Protein AF-A0A1A6GU20-F1 (afdb_monomer)

Structure (mmCIF, N/CA/C/O backbone):
data_AF-A0A1A6GU20-F1
#
_entry.id   AF-A0A1A6GU20-F1
#
loop_
_atom_site.group_PDB
_atom_site.id
_atom_site.type_symbol
_atom_site.label_atom_id
_atom_site.label_alt_id
_atom_site.label_comp_id
_atom_site.label_asym_id
_atom_site.label_entity_id
_atom_site.label_seq_id
_atom_site.pdbx_PDB_ins_code
_atom_site.Cartn_x
_atom_site.Cartn_y
_atom_site.Cartn_z
_atom_site.occupancy
_atom_site.B_iso_or_equiv
_atom_site.auth_seq_id
_atom_site.auth_comp_id
_atom_site.auth_asym_id
_atom_site.auth_atom_id
_atom_site.pdbx_PDB_model_num
ATOM 1 N N . VAL A 1 1 ? -25.089 -8.506 -8.630 1.00 31.50 1 VAL A N 1
ATOM 2 C CA . VAL A 1 1 ? -24.292 -7.914 -7.530 1.00 31.50 1 VAL A CA 1
ATOM 3 C C . VAL A 1 1 ? -22.903 -8.528 -7.601 1.00 31.50 1 VAL A C 1
ATOM 5 O O . VAL A 1 1 ? -22.839 -9.755 -7.545 1.00 31.50 1 VAL A O 1
ATOM 8 N N . PRO A 1 2 ? -21.824 -7.766 -7.847 1.00 28.31 2 PRO A N 1
ATOM 9 C CA . PRO A 1 2 ? -20.487 -8.345 -7.900 1.00 28.31 2 PRO A CA 1
ATOM 10 C C . PRO A 1 2 ? -20.086 -8.748 -6.480 1.00 28.31 2 PRO A C 1
ATOM 12 O O . PRO A 1 2 ? -20.128 -7.928 -5.569 1.00 28.31 2 PRO A O 1
ATOM 15 N N . LYS A 1 3 ? -19.787 -10.036 -6.291 1.00 28.34 3 LYS A N 1
ATOM 16 C CA . LYS A 1 3 ? -19.388 -10.600 -5.001 1.00 28.34 3 LYS A CA 1
ATOM 17 C C . LYS A 1 3 ? -17.933 -10.237 -4.714 1.00 28.34 3 LYS A C 1
ATOM 19 O O . LYS A 1 3 ? -17.046 -10.553 -5.506 1.00 28.34 3 LYS A O 1
ATOM 24 N N . GLU A 1 4 ? -17.731 -9.565 -3.592 1.00 33.09 4 GLU A N 1
ATOM 25 C CA . GLU A 1 4 ? -16.438 -9.173 -3.043 1.00 33.09 4 GLU A CA 1
ATOM 26 C C . GLU A 1 4 ? -15.640 -10.429 -2.662 1.00 33.09 4 GLU A C 1
ATOM 28 O O . GLU A 1 4 ? -16.154 -11.298 -1.959 1.00 33.09 4 GLU A O 1
ATOM 33 N N . LYS A 1 5 ? -14.420 -10.572 -3.194 1.00 37.09 5 LYS A N 1
ATOM 34 C CA . LYS A 1 5 ? -13.549 -11.725 -2.938 1.00 37.09 5 LYS A CA 1
ATOM 35 C C . LYS A 1 5 ? -12.452 -11.301 -1.976 1.00 37.09 5 LYS A C 1
ATOM 37 O O . LYS A 1 5 ? -11.520 -10.596 -2.357 1.00 37.09 5 LYS A O 1
ATOM 42 N N . GLN A 1 6 ? -12.573 -11.739 -0.735 1.00 38.88 6 GLN A N 1
ATOM 43 C CA . GLN A 1 6 ? -11.495 -11.653 0.233 1.00 38.88 6 GLN A CA 1
ATOM 44 C C . GLN A 1 6 ? -10.507 -12.793 -0.062 1.00 38.88 6 GLN A C 1
ATOM 46 O O . GLN A 1 6 ? -10.916 -13.914 -0.359 1.00 38.88 6 GLN A O 1
ATOM 51 N N . SER A 1 7 ? -9.206 -12.509 -0.072 1.00 41.56 7 SER A N 1
ATOM 52 C CA . SER A 1 7 ? -8.181 -13.555 -0.134 1.00 41.56 7 SER A CA 1
ATOM 53 C C . SER A 1 7 ? -7.446 -13.582 1.193 1.00 41.56 7 SER A C 1
ATOM 55 O O . SER A 1 7 ? -6.605 -12.718 1.456 1.00 41.56 7 SER A O 1
ATOM 57 N N . ASP A 1 8 ? -7.779 -14.563 2.025 1.00 40.31 8 ASP A N 1
ATOM 58 C CA . ASP A 1 8 ? -7.112 -14.772 3.301 1.00 40.31 8 ASP A CA 1
ATOM 59 C C . ASP A 1 8 ? -5.826 -15.570 3.087 1.00 40.31 8 ASP A C 1
ATOM 61 O O . ASP A 1 8 ? -5.786 -16.606 2.414 1.00 40.31 8 ASP A O 1
ATOM 65 N N . CYS A 1 9 ? -4.736 -15.019 3.619 1.00 35.31 9 CYS A N 1
ATOM 66 C CA . CYS A 1 9 ? -3.406 -15.601 3.549 1.00 35.31 9 CYS A CA 1
ATOM 67 C C . CYS A 1 9 ? -3.198 -16.446 4.811 1.00 35.31 9 CYS A C 1
ATOM 69 O O . CYS A 1 9 ? -2.829 -15.898 5.848 1.00 35.31 9 CYS A O 1
ATOM 71 N N . ASN A 1 10 ? -3.417 -17.759 4.737 1.00 39.44 10 ASN A N 1
ATOM 72 C CA . ASN A 1 10 ? -3.016 -18.657 5.821 1.00 39.44 10 ASN A CA 1
ATOM 73 C C . ASN A 1 10 ? -1.512 -18.927 5.720 1.00 39.44 10 ASN A C 1
ATOM 75 O O . ASN A 1 10 ? -1.017 -19.370 4.682 1.00 39.44 10 ASN A O 1
ATOM 79 N N . ILE A 1 11 ? -0.784 -18.617 6.794 1.00 37.66 11 ILE A N 1
ATOM 80 C CA . ILE A 1 11 ? 0.638 -18.930 6.938 1.00 37.66 11 ILE A CA 1
ATOM 81 C C . ILE A 1 11 ? 0.723 -20.233 7.732 1.00 37.66 11 ILE A C 1
ATOM 83 O O . ILE A 1 11 ? 0.701 -20.217 8.960 1.00 37.66 11 ILE A O 1
ATOM 87 N N . ASP A 1 12 ? 0.822 -21.357 7.028 1.00 36.78 12 ASP A N 1
ATOM 88 C CA . ASP A 1 12 ? 1.141 -22.643 7.644 1.00 36.78 12 ASP A CA 1
ATOM 89 C C . ASP A 1 12 ? 2.662 -22.831 7.656 1.00 36.78 12 ASP A C 1
ATOM 91 O O . ASP A 1 12 ? 3.310 -22.916 6.610 1.00 36.78 12 ASP A O 1
ATOM 95 N N . GLN A 1 13 ? 3.255 -22.891 8.849 1.00 34.25 13 GLN A N 1
ATOM 96 C CA . GLN A 1 13 ? 4.679 -23.173 9.011 1.00 34.25 13 GLN A CA 1
ATOM 97 C C . GLN A 1 13 ? 4.891 -24.681 9.192 1.00 34.25 13 GLN A C 1
ATOM 99 O O . GLN A 1 13 ? 4.750 -25.218 10.289 1.00 34.25 13 GLN A O 1
ATOM 104 N N . LYS A 1 14 ? 5.267 -25.367 8.110 1.00 38.50 14 LYS A N 1
ATOM 105 C CA . LYS A 1 14 ? 5.839 -26.720 8.152 1.00 38.50 14 LYS A CA 1
ATOM 106 C C . LYS A 1 14 ? 7.124 -26.742 7.326 1.00 38.50 14 LYS A C 1
ATOM 108 O O . LYS A 1 14 ? 7.097 -26.400 6.153 1.00 38.50 14 LYS A O 1
ATOM 113 N N . ASP A 1 15 ? 8.229 -27.096 7.982 1.00 40.72 15 ASP A N 1
ATOM 114 C CA . ASP A 1 15 ? 9.548 -27.412 7.415 1.00 40.72 15 ASP A CA 1
ATOM 115 C C . ASP A 1 15 ? 10.052 -26.501 6.282 1.00 40.72 15 ASP A C 1
ATOM 117 O O . ASP A 1 15 ? 9.851 -26.787 5.110 1.00 40.72 15 ASP A O 1
ATOM 121 N N . SER A 1 16 ? 10.773 -25.425 6.640 1.00 42.78 16 SER A N 1
ATOM 122 C CA . SER A 1 16 ? 11.648 -24.590 5.781 1.00 42.78 16 SER A CA 1
ATOM 123 C C . SER A 1 16 ? 11.082 -24.034 4.457 1.00 42.78 16 SER A C 1
ATOM 125 O O . SER A 1 16 ? 11.784 -23.299 3.758 1.00 42.78 16 SER A O 1
ATOM 127 N N . HIS A 1 17 ? 9.828 -24.316 4.119 1.00 35.75 17 HIS A N 1
ATOM 128 C CA . HIS A 1 17 ? 9.152 -23.884 2.909 1.00 35.75 17 HIS A CA 1
ATOM 129 C C . HIS A 1 17 ? 7.914 -23.093 3.322 1.00 35.75 17 HIS A C 1
ATOM 131 O O . HIS A 1 17 ? 6.972 -23.626 3.900 1.00 35.75 17 HIS A O 1
ATOM 137 N N . MET A 1 18 ? 7.918 -21.789 3.039 1.00 37.31 18 MET A N 1
ATOM 138 C CA . MET A 1 18 ? 6.708 -20.982 3.159 1.00 37.31 18 MET A CA 1
ATOM 139 C C . MET A 1 18 ? 5.771 -21.379 2.015 1.00 37.31 18 MET A C 1
ATOM 141 O O . MET A 1 18 ? 6.007 -21.017 0.862 1.00 37.31 18 MET A O 1
ATOM 145 N N . VAL A 1 19 ? 4.727 -22.147 2.327 1.00 34.44 19 VAL A N 1
ATOM 146 C CA . VAL A 1 19 ? 3.675 -22.497 1.369 1.00 34.44 19 VAL A CA 1
ATOM 147 C C . VAL A 1 19 ? 2.603 -21.418 1.441 1.00 34.44 19 VAL A C 1
ATOM 149 O O . VAL A 1 19 ? 1.848 -21.335 2.405 1.00 34.44 19 VAL A O 1
ATOM 152 N N . ILE A 1 20 ? 2.559 -20.555 0.426 1.00 47.94 20 ILE A N 1
ATOM 153 C CA . ILE A 1 20 ? 1.508 -19.544 0.301 1.00 47.94 20 ILE A CA 1
ATOM 154 C C . ILE A 1 20 ? 0.314 -20.210 -0.381 1.00 47.94 20 ILE A C 1
ATOM 156 O O . ILE A 1 20 ? 0.342 -20.454 -1.588 1.00 47.94 20 ILE A O 1
ATOM 160 N N . THR A 1 21 ? -0.726 -20.506 0.393 1.00 42.84 21 THR A N 1
ATOM 161 C CA . THR A 1 21 ? -1.963 -21.098 -0.127 1.00 42.84 21 THR A CA 1
ATOM 162 C C . THR A 1 21 ? -3.004 -20.002 -0.319 1.00 42.84 21 THR A C 1
ATOM 164 O O . THR A 1 21 ? -3.370 -19.310 0.628 1.00 42.84 21 THR A O 1
ATOM 167 N N . PHE A 1 22 ? -3.485 -19.832 -1.550 1.00 52.16 22 PHE A N 1
ATOM 168 C CA . PHE A 1 22 ? -4.541 -18.872 -1.862 1.00 52.16 22 PHE A CA 1
ATOM 169 C C . PHE A 1 22 ? -5.896 -19.544 -1.695 1.00 52.16 22 PHE A C 1
ATOM 171 O O . PHE A 1 22 ? -6.281 -20.394 -2.498 1.00 52.16 22 PHE A O 1
ATOM 178 N N . SER A 1 23 ? -6.617 -19.165 -0.647 1.00 50.62 23 SER A N 1
ATOM 179 C CA . SER A 1 23 ? -7.997 -19.591 -0.466 1.00 50.62 23 SER A CA 1
ATOM 180 C C . SER A 1 23 ? -8.932 -18.538 -1.059 1.00 50.62 23 SER A C 1
ATOM 182 O O . SER A 1 23 ? -8.775 -17.338 -0.840 1.00 50.62 23 SER A O 1
ATOM 184 N N . LYS A 1 24 ? -9.876 -18.988 -1.888 1.00 47.12 24 LYS A N 1
ATOM 185 C CA . LYS A 1 24 ? -10.970 -18.158 -2.388 1.00 47.12 24 LYS A CA 1
ATOM 186 C C . LYS A 1 24 ? -12.113 -18.315 -1.391 1.00 47.12 24 LYS A C 1
ATOM 188 O O . LYS A 1 24 ? -12.798 -19.334 -1.439 1.00 47.12 24 LYS A O 1
ATOM 193 N N . THR A 1 25 ? -12.308 -17.357 -0.491 1.00 51.03 25 THR A N 1
ATOM 194 C CA . THR A 1 25 ? -13.481 -17.369 0.385 1.00 51.03 25 THR A CA 1
ATOM 195 C C . THR A 1 25 ? -14.691 -16.855 -0.397 1.00 51.03 25 THR A C 1
ATOM 197 O O . THR A 1 25 ? -14.706 -15.751 -0.943 1.00 51.03 25 THR A O 1
ATOM 200 N N . GLU A 1 26 ? -15.705 -17.711 -0.532 1.00 43.69 26 GLU A N 1
ATOM 201 C CA . GLU A 1 26 ? -17.057 -17.287 -0.886 1.00 43.69 26 GLU A CA 1
ATOM 202 C C . GLU A 1 26 ? -17.710 -16.878 0.430 1.00 43.69 26 GLU A C 1
ATOM 204 O O . GLU A 1 26 ? -17.746 -17.672 1.365 1.00 43.69 26 GLU A O 1
ATOM 209 N N . SER A 1 27 ? -18.119 -15.615 0.552 1.00 47.88 27 SER A N 1
ATOM 210 C CA . SER A 1 27 ? -18.658 -15.088 1.802 1.00 47.88 27 SER A CA 1
ATOM 211 C C . SER A 1 27 ? -19.973 -15.779 2.169 1.00 47.88 27 SER A C 1
ATOM 213 O O . SER A 1 27 ? -21.051 -15.405 1.709 1.00 47.88 27 SER A O 1
ATOM 215 N N . GLU A 1 28 ? -19.880 -16.778 3.036 1.00 41.06 28 GLU A N 1
ATOM 216 C CA . GLU A 1 28 ? -20.908 -17.045 4.028 1.00 41.06 28 GLU A CA 1
ATOM 217 C C . GLU A 1 28 ? -20.453 -16.373 5.317 1.00 41.06 28 GLU A C 1
ATOM 219 O O . GLU A 1 28 ? -19.287 -16.446 5.700 1.00 41.06 28 GLU A O 1
ATOM 224 N N . GLN A 1 29 ? -21.374 -15.645 5.936 1.00 46.88 29 GLN A N 1
ATOM 225 C CA . GLN A 1 29 ? -21.215 -14.949 7.203 1.00 46.88 29 GLN A CA 1
ATOM 226 C C . GLN A 1 29 ? -21.013 -15.988 8.320 1.00 46.88 29 GLN A C 1
ATOM 228 O O . GLN A 1 29 ? -21.923 -16.293 9.080 1.00 46.88 29 GLN A O 1
ATOM 233 N N . GLY A 1 30 ? -19.837 -16.604 8.351 1.00 38.66 30 GLY A N 1
ATOM 234 C CA . GLY A 1 30 ? -19.386 -17.536 9.366 1.00 38.66 30 GLY A CA 1
ATOM 235 C C . GLY A 1 30 ? -18.204 -16.901 10.066 1.00 38.66 30 GLY A C 1
ATOM 236 O O . GLY A 1 30 ? -17.233 -16.536 9.414 1.00 38.66 30 GLY A O 1
ATOM 237 N N . GLU A 1 31 ? -18.340 -16.722 11.374 1.00 41.97 31 GLU A N 1
ATOM 238 C CA . GLU A 1 31 ? -17.323 -16.202 12.281 1.00 41.97 31 GLU A CA 1
ATOM 239 C C . GLU A 1 31 ? -15.930 -16.709 11.885 1.00 41.97 31 GLU A C 1
ATOM 241 O O . GLU A 1 31 ? -15.679 -17.919 11.894 1.00 41.97 31 GLU A O 1
ATOM 246 N N . ASP A 1 32 ? -15.047 -15.775 11.519 1.00 44.44 32 ASP A N 1
ATOM 247 C CA . ASP A 1 32 ? -13.630 -16.035 11.293 1.00 44.44 32 ASP A CA 1
ATOM 248 C C . ASP A 1 32 ? -13.110 -16.775 12.526 1.00 44.44 32 ASP A C 1
ATOM 250 O O . ASP A 1 32 ? -12.960 -16.199 13.608 1.00 44.44 32 ASP A O 1
ATOM 254 N N . LYS A 1 33 ? -12.867 -18.084 12.395 1.00 45.25 33 LYS A N 1
ATOM 255 C CA . LYS A 1 33 ? -12.188 -18.856 13.434 1.00 45.25 33 LYS A CA 1
ATOM 256 C C . LYS A 1 33 ? -10.737 -18.411 13.428 1.00 45.25 33 LYS A C 1
ATOM 258 O O . LYS A 1 33 ? -9.882 -19.013 12.786 1.00 45.25 33 LYS A O 1
ATOM 263 N N . GLN A 1 34 ? -10.506 -17.321 14.145 1.00 45.28 34 GLN A N 1
ATOM 264 C CA . GLN A 1 34 ? -9.222 -16.728 14.449 1.00 45.28 34 GLN A CA 1
ATOM 265 C C . GLN A 1 34 ? -8.356 -17.766 15.167 1.00 45.28 34 GLN A C 1
ATOM 267 O O . GLN A 1 34 ? -8.349 -17.867 16.392 1.00 45.28 34 GLN A O 1
ATOM 272 N N . VAL A 1 35 ? -7.609 -18.557 14.402 1.00 41.53 35 VAL A N 1
ATOM 273 C CA . VAL A 1 35 ? -6.501 -19.347 14.937 1.00 41.53 35 VAL A CA 1
ATOM 274 C C . VAL A 1 35 ? -5.248 -18.493 14.804 1.00 41.53 35 VAL A C 1
ATOM 276 O O . VAL A 1 35 ? -4.438 -18.667 13.902 1.00 41.53 35 VAL A O 1
ATOM 279 N N . PHE A 1 36 ? -5.102 -17.536 15.718 1.00 44.31 36 PHE A N 1
ATOM 280 C CA . PHE A 1 36 ? -3.794 -16.995 16.061 1.00 44.31 36 PHE A CA 1
ATOM 281 C C . PHE A 1 36 ? -3.570 -17.290 17.537 1.00 44.31 36 PHE A C 1
ATOM 283 O O . PHE A 1 36 ? -4.295 -16.801 18.403 1.00 44.31 36 PHE A O 1
ATOM 290 N N . GLY A 1 37 ? -2.605 -18.166 17.812 1.00 39.16 37 GLY A N 1
ATOM 291 C CA . GLY A 1 37 ? -2.190 -18.481 19.167 1.00 39.16 37 GLY A CA 1
ATOM 292 C C . GLY A 1 37 ? -1.833 -17.202 19.923 1.00 39.16 37 GLY A C 1
ATOM 293 O O . GLY A 1 37 ? -0.960 -16.452 19.504 1.00 39.16 37 GLY A O 1
ATOM 294 N N . SER A 1 38 ? -2.562 -16.970 21.013 1.00 50.00 38 SER A N 1
ATOM 295 C CA . SER A 1 38 ? -2.210 -16.188 22.200 1.00 50.00 38 SER A CA 1
ATOM 296 C C . SER A 1 38 ? -0.870 -15.431 22.162 1.00 50.00 38 SER A C 1
ATOM 298 O O . SER A 1 38 ? 0.157 -15.982 22.551 1.00 50.00 38 SER A O 1
ATOM 300 N N . GLN A 1 39 ? -0.921 -14.129 21.873 1.00 40.72 39 GLN A N 1
ATOM 301 C CA . GLN A 1 39 ? -0.338 -13.087 22.731 1.00 40.72 39 GLN A CA 1
ATOM 302 C C . GLN A 1 39 ? -0.835 -11.715 22.269 1.00 40.72 39 GLN A C 1
ATOM 304 O O . GLN A 1 39 ? -0.756 -11.375 21.091 1.00 40.72 39 GLN A O 1
ATOM 309 N N . ALA A 1 40 ? -1.383 -10.941 23.205 1.00 45.09 40 ALA A N 1
ATOM 310 C CA . ALA A 1 40 ? -1.843 -9.578 22.987 1.00 45.09 40 ALA A CA 1
ATOM 311 C C . ALA A 1 40 ? -0.656 -8.668 22.631 1.00 45.09 40 ALA A C 1
ATOM 313 O O . ALA A 1 40 ? -0.050 -8.053 23.501 1.00 45.09 40 ALA A O 1
ATOM 314 N N . TYR A 1 41 ? -0.315 -8.596 21.349 1.00 52.09 41 TYR A N 1
ATOM 315 C CA . TYR A 1 41 ? 0.507 -7.522 20.815 1.00 52.09 41 TYR A CA 1
ATOM 316 C C . TYR A 1 41 ? -0.447 -6.409 20.392 1.00 52.09 41 TYR A C 1
ATOM 318 O O . TYR A 1 41 ? -0.979 -6.416 19.291 1.00 52.09 41 TYR A O 1
ATOM 326 N N . THR A 1 42 ? -0.679 -5.441 21.273 1.00 59.88 42 THR A N 1
ATOM 327 C CA . THR A 1 42 ? -1.457 -4.214 20.996 1.00 59.88 42 THR A CA 1
ATOM 328 C C . THR A 1 42 ? -0.805 -3.287 19.964 1.00 59.88 42 THR A C 1
ATOM 330 O O . THR A 1 42 ? -1.307 -2.193 19.683 1.00 59.88 42 THR A O 1
ATOM 333 N N . ASP A 1 43 ? 0.314 -3.728 19.397 1.00 79.50 43 ASP A N 1
ATOM 334 C CA . ASP A 1 43 ? 1.291 -2.890 18.721 1.00 79.50 43 ASP A CA 1
ATOM 335 C C . ASP A 1 43 ? 1.323 -3.138 17.213 1.00 79.50 43 ASP A C 1
ATOM 337 O O . ASP A 1 43 ? 2.211 -2.625 16.537 1.00 79.50 43 ASP A O 1
ATOM 341 N N . PHE A 1 44 ? 0.383 -3.910 16.661 1.00 82.50 44 PHE A N 1
ATOM 342 C CA . PHE A 1 44 ? 0.236 -4.063 15.216 1.00 82.50 44 PHE A CA 1
ATOM 343 C C . PHE A 1 44 ? -1.118 -3.553 14.724 1.00 82.50 44 PHE A C 1
ATOM 345 O O . PHE A 1 44 ? -2.110 -3.561 15.445 1.00 82.50 44 PHE A O 1
ATOM 352 N N . VAL A 1 45 ? -1.124 -3.090 13.481 1.00 88.19 45 VAL A N 1
ATOM 353 C CA . VAL A 1 45 ? -2.264 -2.575 12.735 1.00 88.19 45 VAL A CA 1
ATOM 354 C C . VAL A 1 45 ? -2.469 -3.470 11.524 1.00 88.19 45 VAL A C 1
ATOM 356 O O . VAL A 1 45 ? -1.528 -3.732 10.767 1.00 88.19 45 VAL A O 1
ATOM 359 N N . LYS A 1 46 ? -3.702 -3.936 11.338 1.00 88.94 46 LYS A N 1
ATOM 360 C CA . LYS A 1 46 ? -4.132 -4.659 10.141 1.00 88.94 46 LYS A CA 1
ATOM 361 C C . LYS A 1 46 ? -4.781 -3.669 9.183 1.00 88.94 46 LYS A C 1
ATOM 363 O O . LYS A 1 46 ? -5.622 -2.882 9.597 1.00 88.94 46 LYS A O 1
ATOM 368 N N . PHE A 1 47 ? -4.407 -3.709 7.913 1.00 91.25 47 PHE A N 1
ATOM 369 C CA . PHE A 1 47 ? -5.044 -2.913 6.867 1.00 91.25 47 PHE A CA 1
ATOM 370 C C . PHE A 1 47 ? -5.027 -3.665 5.540 1.00 91.25 47 PHE A C 1
ATOM 372 O O . PHE A 1 47 ? -4.346 -4.684 5.392 1.00 91.25 47 PHE A O 1
ATOM 379 N N . TYR A 1 48 ? -5.787 -3.177 4.565 1.00 90.50 48 TYR A N 1
ATOM 380 C CA . TYR A 1 48 ? -5.989 -3.865 3.299 1.00 90.50 48 TYR A CA 1
ATOM 381 C C . TYR A 1 48 ? -5.502 -3.032 2.117 1.00 90.50 48 TYR A C 1
ATOM 383 O O . TYR A 1 48 ? -5.656 -1.812 2.083 1.00 90.50 48 TYR A O 1
ATOM 391 N N . ILE A 1 49 ? -4.936 -3.701 1.114 1.00 91.88 49 ILE A N 1
ATOM 392 C CA . ILE A 1 49 ? -4.527 -3.083 -0.151 1.00 91.88 49 ILE A CA 1
ATOM 393 C C . ILE A 1 49 ? -5.156 -3.834 -1.323 1.00 91.88 49 ILE A C 1
ATOM 395 O O . ILE A 1 49 ? -5.068 -5.057 -1.402 1.00 91.88 49 ILE A O 1
ATOM 399 N N . HIS A 1 50 ? -5.730 -3.122 -2.287 1.00 90.44 50 HIS A N 1
ATOM 400 C CA . HIS A 1 50 ? -6.148 -3.715 -3.554 1.00 90.44 50 HIS A CA 1
ATOM 401 C C . HIS A 1 50 ? -4.962 -4.296 -4.324 1.00 90.44 50 HIS A C 1
ATOM 403 O O . HIS A 1 50 ? -3.976 -3.608 -4.571 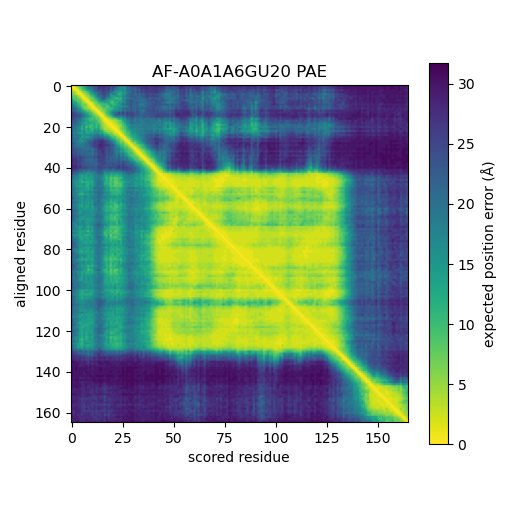1.00 90.44 50 HIS A O 1
ATOM 409 N N . ALA A 1 51 ? -5.084 -5.536 -4.801 1.00 85.06 51 ALA A N 1
ATOM 410 C CA . ALA A 1 51 ? -4.031 -6.201 -5.577 1.00 85.06 51 ALA A CA 1
ATOM 411 C C . ALA A 1 51 ? -3.758 -5.552 -6.955 1.00 85.06 51 ALA A C 1
ATOM 413 O O . ALA A 1 51 ? -2.787 -5.893 -7.646 1.00 85.06 51 ALA A O 1
ATOM 414 N N . VAL A 1 52 ? -4.619 -4.617 -7.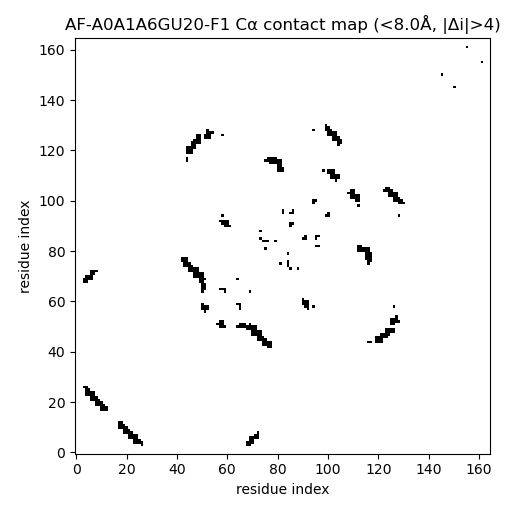358 1.00 85.69 52 VAL A N 1
ATOM 415 C CA . VAL A 1 52 ? -4.541 -3.836 -8.591 1.00 85.69 52 VAL A CA 1
ATOM 416 C C . VAL A 1 52 ? -4.435 -2.352 -8.226 1.00 85.69 52 VAL A C 1
ATOM 418 O O . VAL A 1 52 ? -5.307 -1.804 -7.549 1.00 85.69 52 VAL A O 1
ATOM 421 N N . GLY A 1 53 ? -3.359 -1.695 -8.670 1.00 85.69 53 GLY A N 1
ATOM 422 C CA . GLY A 1 53 ? -3.168 -0.255 -8.460 1.00 85.69 53 GLY A CA 1
ATOM 423 C C . GLY A 1 53 ? -4.140 0.604 -9.281 1.00 85.69 53 GLY A C 1
ATOM 424 O O . GLY A 1 53 ? -4.773 0.105 -10.210 1.00 85.69 53 GLY A O 1
ATOM 425 N N . LYS A 1 54 ? -4.211 1.914 -8.996 1.00 85.19 54 LYS A N 1
ATOM 426 C CA . LYS A 1 54 ? -5.202 2.856 -9.579 1.00 85.19 54 LYS A CA 1
ATOM 427 C C . LYS A 1 54 ? -5.278 2.844 -11.106 1.00 85.19 54 LYS A C 1
ATOM 429 O O . LYS A 1 54 ? -6.336 3.069 -11.680 1.00 85.19 54 LYS A O 1
ATOM 434 N N . ARG A 1 55 ? -4.162 2.563 -11.781 1.00 82.62 55 ARG A N 1
ATOM 435 C CA . ARG A 1 55 ? -4.057 2.537 -13.252 1.00 82.62 55 ARG A CA 1
ATOM 436 C C . ARG A 1 55 ? -3.963 1.119 -13.822 1.00 82.62 55 ARG A C 1
ATOM 438 O O . ARG A 1 55 ? -3.287 0.911 -14.826 1.00 82.62 55 ARG A O 1
ATOM 445 N N . ASN A 1 56 ? -4.587 0.144 -13.162 1.00 81.56 56 ASN A N 1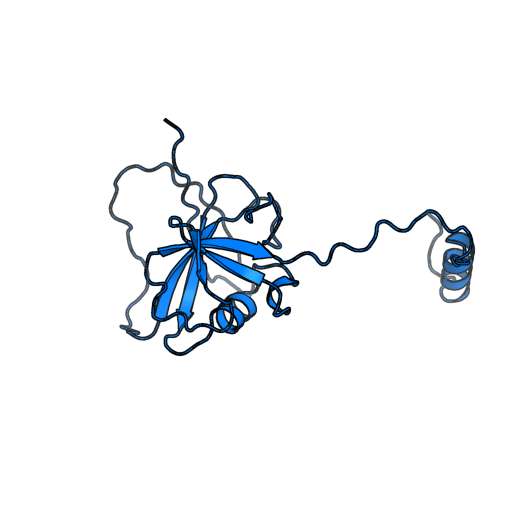
ATOM 446 C CA . ASN A 1 56 ? -4.449 -1.285 -13.465 1.00 81.56 56 ASN A CA 1
ATOM 447 C C . ASN A 1 56 ? -2.991 -1.765 -13.431 1.00 81.56 56 ASN A C 1
ATOM 449 O O . ASN A 1 56 ? -2.553 -2.605 -14.215 1.00 81.56 56 ASN A O 1
ATOM 453 N N . GLU A 1 57 ? -2.211 -1.190 -12.516 1.00 83.50 57 GLU A N 1
ATOM 454 C CA . GLU A 1 57 ? -0.801 -1.520 -12.364 1.00 83.50 57 GLU A CA 1
ATOM 455 C C . GLU A 1 57 ? -0.626 -2.752 -11.487 1.00 83.50 57 GLU A C 1
ATOM 457 O O . GLU A 1 57 ? -1.277 -2.919 -10.450 1.00 83.50 57 GLU A O 1
ATOM 462 N N . ARG A 1 58 ? 0.304 -3.613 -11.896 1.00 85.69 58 ARG A N 1
ATOM 463 C CA . ARG A 1 58 ? 0.698 -4.777 -11.116 1.00 85.69 58 ARG 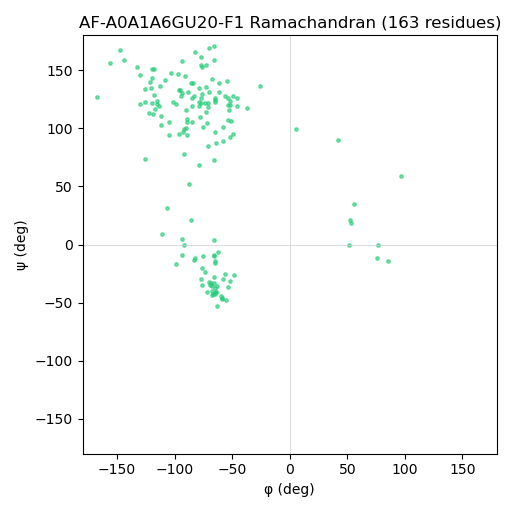A CA 1
ATOM 464 C C . ARG A 1 58 ? 1.622 -4.362 -9.982 1.00 85.69 58 ARG A C 1
ATOM 466 O O . ARG A 1 58 ? 2.786 -4.058 -10.218 1.00 85.69 58 ARG A O 1
ATOM 473 N N . ILE A 1 59 ? 1.109 -4.440 -8.759 1.00 89.56 59 ILE A N 1
ATOM 474 C CA . ILE A 1 59 ? 1.860 -4.100 -7.544 1.00 89.56 59 ILE A CA 1
ATOM 475 C C . ILE A 1 59 ? 2.440 -5.331 -6.832 1.00 89.56 59 ILE A C 1
ATOM 477 O O . ILE A 1 59 ? 3.344 -5.200 -6.015 1.00 89.56 59 ILE A O 1
ATOM 481 N N . LEU A 1 60 ? 1.964 -6.541 -7.137 1.00 87.62 60 LEU A N 1
ATOM 482 C CA . LEU A 1 60 ? 2.409 -7.774 -6.479 1.00 87.62 60 LEU A CA 1
ATOM 483 C C . LEU A 1 60 ? 3.370 -8.583 -7.354 1.00 87.62 60 LEU A C 1
ATOM 485 O O . LEU A 1 60 ? 3.260 -8.630 -8.586 1.00 87.62 60 LEU A O 1
ATOM 489 N N . LYS A 1 61 ? 4.307 -9.279 -6.702 1.00 87.06 61 LYS A N 1
ATOM 490 C CA . LYS A 1 61 ? 5.203 -10.238 -7.363 1.00 87.06 61 LYS A CA 1
ATOM 491 C C . LYS A 1 61 ? 4.456 -11.477 -7.852 1.00 87.06 61 LYS A C 1
ATOM 493 O O . LYS A 1 61 ? 4.791 -11.992 -8.913 1.00 87.06 61 LYS A O 1
ATOM 498 N N . CYS A 1 62 ? 3.418 -11.929 -7.156 1.00 82.00 62 CYS A N 1
ATOM 499 C CA . CYS A 1 62 ? 2.573 -13.025 -7.632 1.00 82.00 62 CYS A CA 1
ATOM 500 C C . CYS A 1 62 ? 1.621 -12.523 -8.734 1.00 82.00 62 CYS A C 1
ATOM 502 O O . CYS A 1 62 ? 0.973 -11.491 -8.564 1.00 82.00 62 CYS A O 1
ATOM 504 N N . ARG A 1 63 ? 1.565 -13.217 -9.881 1.00 80.06 63 ARG A N 1
ATOM 505 C CA . ARG A 1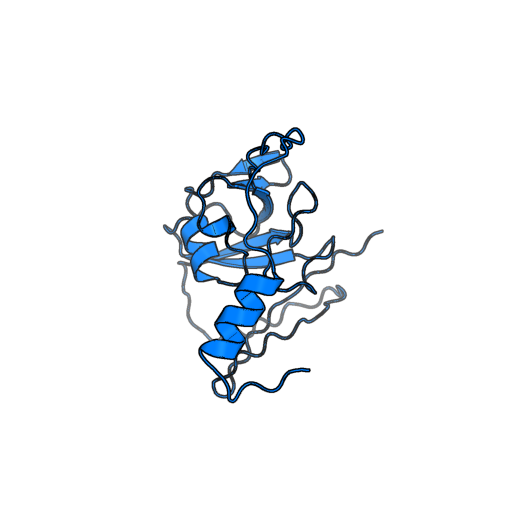 63 ? 0.657 -12.856 -10.989 1.00 80.06 63 ARG A CA 1
ATOM 506 C C . ARG A 1 63 ? -0.784 -13.258 -10.701 1.00 80.06 63 ARG A C 1
ATOM 508 O O . ARG A 1 63 ? -1.682 -12.508 -11.055 1.00 80.06 63 ARG A O 1
ATOM 515 N N . ASP A 1 64 ? -0.986 -14.378 -10.018 1.00 79.81 64 ASP A N 1
ATOM 516 C CA . ASP A 1 64 ? -2.320 -14.942 -9.781 1.00 79.81 64 ASP A CA 1
ATOM 517 C C . ASP A 1 64 ? -3.177 -14.042 -8.886 1.00 79.81 64 ASP A C 1
ATOM 519 O O . ASP A 1 64 ? -4.395 -13.990 -9.035 1.00 79.81 64 ASP A O 1
ATOM 523 N N . LEU A 1 65 ? -2.527 -13.261 -8.017 1.00 79.25 65 LEU A N 1
ATOM 524 C CA . LEU A 1 65 ? -3.180 -12.271 -7.167 1.00 79.25 65 LEU A CA 1
ATOM 525 C C . LEU A 1 65 ? -3.595 -10.995 -7.904 1.00 79.25 65 LEU A C 1
ATOM 527 O O . LEU A 1 65 ? -4.454 -10.278 -7.398 1.00 79.25 65 LEU A O 1
ATOM 531 N N . HIS A 1 66 ? -3.011 -10.695 -9.068 1.00 82.56 66 HIS A N 1
ATOM 532 C CA . HIS A 1 66 ? -3.290 -9.473 -9.823 1.00 82.56 66 HIS A CA 1
ATOM 533 C C . HIS A 1 66 ? -4.607 -9.597 -10.601 1.00 82.56 66 HIS A C 1
ATOM 535 O O . HIS A 1 66 ? -4.629 -9.691 -11.827 1.00 82.56 66 HIS A O 1
ATOM 541 N N . GLN A 1 67 ? -5.711 -9.633 -9.861 1.00 82.00 67 GLN A N 1
ATOM 542 C CA . GLN A 1 67 ? -7.068 -9.666 -10.387 1.00 82.00 67 GLN A CA 1
ATOM 543 C C . GLN A 1 67 ? -7.894 -8.587 -9.699 1.00 82.00 67 GLN A C 1
ATOM 545 O O . GLN A 1 67 ? -7.702 -8.284 -8.519 1.00 82.00 67 GLN A O 1
ATOM 550 N N . GLU A 1 68 ? -8.818 -8.002 -10.451 1.00 78.25 68 GLU A N 1
ATOM 551 C CA . GLU A 1 68 ? -9.748 -7.015 -9.922 1.00 78.25 68 GLU A CA 1
ATOM 552 C C . GLU A 1 68 ? -10.615 -7.631 -8.813 1.00 78.25 68 GLU A C 1
ATOM 554 O O . GLU A 1 68 ? -11.036 -8.787 -8.893 1.00 78.25 68 GLU A O 1
ATOM 559 N N . GLY A 1 69 ? -10.842 -6.867 -7.745 1.00 77.19 69 GLY A N 1
ATOM 560 C CA . GLY A 1 69 ? -11.578 -7.319 -6.564 1.00 77.19 69 GLY A CA 1
ATOM 561 C C . GLY A 1 69 ? -10.743 -8.062 -5.517 1.00 77.19 69 GLY A C 1
ATOM 562 O O . GLY A 1 69 ? -11.204 -8.166 -4.385 1.00 77.19 69 GLY A O 1
ATOM 563 N N . ASN A 1 70 ? -9.519 -8.505 -5.831 1.00 83.69 70 ASN A N 1
ATOM 564 C CA . ASN A 1 70 ? -8.643 -9.118 -4.830 1.00 83.69 70 ASN A CA 1
ATOM 565 C C . ASN A 1 70 ? -8.090 -8.066 -3.857 1.00 83.69 70 ASN A C 1
ATOM 567 O O . ASN A 1 70 ? -7.598 -7.004 -4.265 1.00 83.69 70 ASN A O 1
ATOM 571 N N . LYS A 1 71 ? -8.114 -8.405 -2.565 1.00 86.62 71 LYS A N 1
ATOM 572 C CA . LYS A 1 71 ? -7.622 -7.574 -1.463 1.00 86.62 71 LYS A CA 1
ATOM 573 C C . LYS A 1 71 ? -6.525 -8.304 -0.704 1.00 86.62 71 LYS A C 1
ATOM 575 O O . LYS A 1 71 ? -6.654 -9.477 -0.369 1.00 86.62 71 LYS A O 1
ATOM 580 N N . LEU A 1 72 ? -5.448 -7.595 -0.412 1.00 87.81 72 LEU A N 1
ATOM 581 C CA . LEU A 1 72 ? -4.313 -8.095 0.338 1.00 87.81 72 LEU A CA 1
ATOM 582 C C . LEU A 1 72 ? -4.391 -7.601 1.776 1.00 87.81 72 LEU A C 1
ATOM 584 O O . LEU A 1 72 ? -4.389 -6.397 2.007 1.00 87.81 72 LEU A O 1
ATOM 588 N N . CYS A 1 73 ? -4.395 -8.525 2.731 1.00 87.06 73 CYS A N 1
ATOM 589 C CA . CYS A 1 73 ? -4.222 -8.200 4.140 1.00 87.06 73 CYS A CA 1
ATOM 590 C C . CYS A 1 73 ? -2.746 -7.914 4.443 1.00 87.06 73 CYS A C 1
ATOM 592 O O . CYS A 1 73 ? -1.885 -8.755 4.165 1.00 87.06 73 CYS A O 1
ATOM 594 N N . VAL A 1 74 ? -2.459 -6.754 5.027 1.00 89.69 74 VAL A N 1
ATOM 595 C CA . VAL A 1 74 ? -1.124 -6.299 5.425 1.00 89.69 74 VAL A CA 1
ATOM 596 C C . VAL A 1 74 ? -1.116 -6.015 6.923 1.00 89.69 74 VAL A C 1
ATOM 598 O O . VAL A 1 74 ? -2.062 -5.446 7.462 1.00 89.69 74 VAL A O 1
ATOM 601 N N . TYR A 1 75 ? -0.027 -6.401 7.585 1.00 88.44 75 TYR A N 1
ATOM 602 C CA . TYR A 1 75 ? 0.198 -6.150 9.004 1.00 88.44 75 TYR A CA 1
ATOM 603 C C . TYR A 1 75 ? 1.392 -5.211 9.164 1.00 88.44 75 TYR A C 1
ATOM 605 O O . TYR A 1 75 ? 2.483 -5.503 8.672 1.00 88.44 75 TYR A O 1
ATOM 613 N N . GLY A 1 76 ? 1.189 -4.084 9.839 1.00 88.56 76 GLY A N 1
ATOM 614 C CA . GLY A 1 76 ? 2.236 -3.123 10.183 1.00 88.56 76 GLY A CA 1
ATOM 615 C C . GLY A 1 76 ? 2.359 -2.958 11.689 1.00 88.56 76 GLY A C 1
ATOM 616 O O . GLY A 1 76 ? 1.381 -3.121 12.401 1.00 88.56 76 GLY A O 1
ATOM 617 N N . PHE A 1 77 ? 3.546 -2.627 12.188 1.00 87.44 77 PHE A N 1
ATOM 618 C CA . PHE A 1 77 ? 3.719 -2.276 13.601 1.00 87.44 77 PHE A CA 1
ATOM 619 C C . PHE A 1 77 ? 3.430 -0.792 13.813 1.00 87.44 77 PHE A C 1
ATOM 621 O O . PHE A 1 77 ? 3.881 0.030 13.015 1.00 87.44 77 PHE A O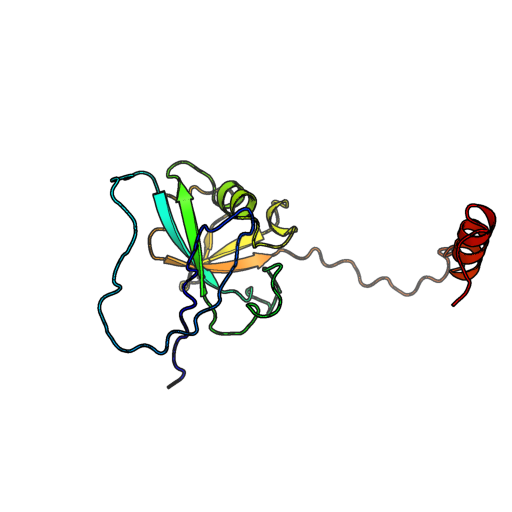 1
ATOM 628 N N . LYS A 1 78 ? 2.740 -0.444 14.901 1.00 89.12 78 LYS A N 1
ATOM 629 C CA . LYS A 1 78 ? 2.506 0.949 15.292 1.00 89.12 78 LYS A CA 1
ATOM 630 C C . LYS A 1 78 ? 3.835 1.704 15.407 1.00 89.12 78 LYS A C 1
ATOM 632 O O . LYS A 1 78 ? 4.843 1.148 15.842 1.00 89.12 78 LYS A O 1
ATOM 637 N N . GLY A 1 79 ? 3.859 2.953 14.960 1.00 87.00 79 GLY A N 1
ATOM 638 C CA . GLY A 1 79 ? 5.055 3.791 14.876 1.00 87.00 79 GLY A CA 1
ATOM 639 C C . GLY A 1 79 ? 5.993 3.469 13.706 1.00 87.00 79 GLY A C 1
ATOM 640 O O . GLY A 1 79 ? 7.011 4.143 13.544 1.00 87.00 79 GLY A O 1
ATOM 641 N N . VAL A 1 80 ? 5.679 2.479 12.862 1.00 90.19 80 VAL A N 1
ATOM 642 C CA . VAL A 1 80 ? 6.441 2.182 11.638 1.00 90.19 80 VAL A CA 1
ATOM 643 C C . VAL A 1 80 ? 5.770 2.829 10.431 1.00 90.19 80 VAL A C 1
ATOM 645 O O . VAL A 1 80 ? 4.549 2.933 10.350 1.00 90.19 80 VAL A O 1
ATOM 648 N N . THR A 1 81 ? 6.574 3.260 9.460 1.00 93.00 81 THR A N 1
ATOM 649 C CA . THR A 1 81 ? 6.050 3.840 8.222 1.00 93.00 81 THR A CA 1
ATOM 650 C C . THR A 1 81 ? 5.430 2.785 7.309 1.00 93.00 81 THR A C 1
ATOM 652 O O . THR A 1 81 ? 5.813 1.607 7.310 1.00 93.00 81 THR A O 1
ATOM 655 N N . ILE A 1 82 ? 4.504 3.222 6.460 1.00 93.38 82 ILE A N 1
ATOM 656 C CA . ILE A 1 82 ? 3.860 2.369 5.455 1.00 93.38 82 ILE A CA 1
ATOM 657 C C . ILE A 1 82 ? 4.918 1.769 4.525 1.00 93.38 82 ILE A C 1
ATOM 659 O O . ILE A 1 82 ? 4.945 0.555 4.316 1.00 93.38 82 ILE A O 1
ATOM 663 N N . LYS A 1 83 ? 5.854 2.589 4.028 1.00 93.62 83 LYS A N 1
ATOM 664 C CA . LYS A 1 83 ? 6.957 2.132 3.170 1.00 93.62 83 LYS A CA 1
ATOM 665 C C . LYS A 1 83 ? 7.779 1.020 3.817 1.00 93.62 83 LYS A C 1
ATOM 667 O O . LYS A 1 83 ? 8.044 0.001 3.178 1.00 93.62 83 LYS A O 1
ATOM 672 N N . ALA A 1 84 ? 8.179 1.191 5.077 1.00 91.12 84 ALA A N 1
ATOM 673 C CA . ALA A 1 84 ? 8.960 0.182 5.785 1.00 91.12 84 ALA A CA 1
ATOM 674 C C . ALA A 1 84 ? 8.166 -1.117 5.988 1.00 91.12 84 ALA A C 1
ATOM 676 O O . ALA A 1 84 ? 8.728 -2.204 5.842 1.00 91.12 84 ALA A O 1
ATOM 677 N N . THR A 1 85 ? 6.865 -1.007 6.258 1.00 91.31 85 THR A N 1
ATOM 678 C CA . THR A 1 85 ? 5.957 -2.150 6.401 1.00 91.31 85 THR A CA 1
ATOM 679 C C . THR A 1 85 ? 5.837 -2.941 5.098 1.00 91.31 85 THR A C 1
ATOM 681 O O . THR A 1 85 ? 6.129 -4.136 5.084 1.00 91.31 85 THR A O 1
ATOM 684 N N . LEU A 1 86 ? 5.513 -2.285 3.975 1.00 91.44 86 LEU A N 1
ATOM 685 C CA . LEU A 1 86 ? 5.369 -2.974 2.683 1.00 91.44 86 LEU A CA 1
ATOM 686 C C . LEU A 1 86 ? 6.694 -3.556 2.180 1.00 91.44 86 LEU A C 1
ATOM 688 O O . LEU A 1 86 ? 6.718 -4.613 1.548 1.00 91.44 86 LEU A O 1
ATOM 692 N N . ARG A 1 87 ? 7.816 -2.892 2.483 1.00 89.69 87 ARG A N 1
ATOM 693 C CA . ARG A 1 87 ? 9.150 -3.407 2.163 1.00 89.69 87 ARG A CA 1
ATOM 694 C C . ARG A 1 87 ? 9.467 -4.694 2.927 1.00 89.69 87 ARG A C 1
ATOM 696 O O . ARG A 1 87 ? 10.028 -5.610 2.333 1.00 89.69 87 ARG A O 1
ATOM 703 N N . LYS A 1 88 ? 9.127 -4.764 4.220 1.00 88.56 88 LYS A N 1
ATOM 704 C CA . LYS A 1 88 ? 9.342 -5.961 5.054 1.00 88.56 88 LYS A CA 1
ATOM 705 C C . LYS A 1 88 ? 8.422 -7.120 4.673 1.00 88.56 88 LYS A C 1
ATOM 707 O O . LYS A 1 88 ? 8.838 -8.266 4.773 1.00 88.56 88 LYS A O 1
ATOM 712 N N . 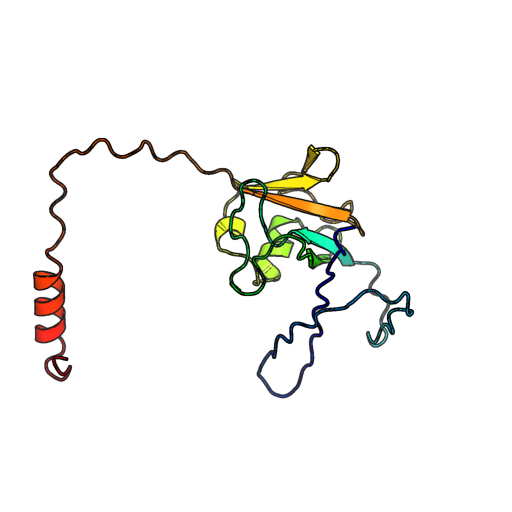ASP A 1 89 ? 7.212 -6.819 4.215 1.00 86.31 89 ASP A N 1
ATOM 713 C CA . ASP A 1 89 ? 6.222 -7.810 3.787 1.00 86.31 89 ASP A CA 1
ATOM 714 C C . ASP A 1 89 ? 6.690 -8.646 2.575 1.00 86.31 89 ASP A C 1
ATOM 716 O O . ASP A 1 89 ? 6.430 -9.844 2.482 1.00 86.31 89 ASP A O 1
ATOM 720 N N . GLY A 1 90 ? 7.426 -8.030 1.644 1.00 83.19 90 GLY A N 1
ATOM 721 C CA . GLY A 1 90 ? 8.139 -8.734 0.573 1.00 83.19 90 GLY A CA 1
ATOM 722 C C . GLY A 1 90 ? 7.281 -9.248 -0.594 1.00 83.19 90 GLY A C 1
ATOM 723 O O . GLY A 1 90 ? 7.850 -9.582 -1.643 1.00 83.19 90 GLY A O 1
ATOM 724 N N . ARG A 1 91 ? 5.943 -9.256 -0.475 1.00 87.44 91 ARG A N 1
ATOM 725 C CA . ARG A 1 91 ? 5.005 -9.664 -1.547 1.00 87.44 91 ARG A CA 1
ATOM 726 C C . ARG A 1 91 ? 4.881 -8.621 -2.667 1.00 87.44 91 ARG A C 1
ATOM 728 O O . ARG A 1 91 ? 4.542 -8.963 -3.806 1.00 87.44 91 ARG A O 1
ATOM 735 N N . PHE A 1 92 ? 5.181 -7.362 -2.360 1.00 89.31 92 PHE A N 1
ATOM 736 C CA . PHE A 1 92 ? 5.106 -6.231 -3.286 1.00 89.31 92 PHE A CA 1
ATOM 737 C C . PHE A 1 92 ? 6.286 -6.183 -4.266 1.00 89.31 92 PHE A C 1
ATOM 739 O O . PHE A 1 92 ? 7.371 -6.702 -3.999 1.00 89.31 92 PHE A O 1
ATOM 746 N N . GLN A 1 93 ? 6.065 -5.566 -5.427 1.00 87.88 93 GLN A N 1
ATOM 747 C CA . GLN A 1 93 ? 7.101 -5.268 -6.418 1.00 87.88 93 GLN A CA 1
ATOM 748 C C . GLN A 1 93 ? 8.124 -4.248 -5.897 1.00 87.88 93 GLN A C 1
ATOM 750 O O . GLN A 1 93 ? 7.913 -3.602 -4.876 1.00 87.88 93 GLN A O 1
ATOM 755 N N . SER A 1 94 ? 9.208 -4.045 -6.650 1.00 87.19 94 SER A N 1
ATOM 756 C CA . SER A 1 94 ? 10.286 -3.102 -6.316 1.00 87.19 94 SER A CA 1
ATOM 757 C C . SER A 1 94 ? 9.857 -1.631 -6.229 1.00 87.19 94 SER A C 1
ATOM 759 O O . SER A 1 94 ? 10.642 -0.803 -5.779 1.00 87.19 94 SER A O 1
ATOM 761 N N . PHE A 1 95 ? 8.614 -1.275 -6.581 1.00 87.75 95 PHE A N 1
ATOM 762 C CA . PHE A 1 95 ? 8.120 0.095 -6.403 1.00 87.75 95 PHE A CA 1
ATOM 763 C C . PHE A 1 95 ? 8.190 0.559 -4.936 1.00 87.75 95 PHE A C 1
ATOM 765 O O . PHE A 1 95 ? 8.415 1.741 -4.698 1.00 87.75 95 PHE A O 1
ATOM 772 N N . VAL A 1 96 ? 8.073 -0.359 -3.963 1.00 89.56 96 VAL A N 1
ATOM 773 C CA . VAL A 1 96 ? 8.163 -0.044 -2.522 1.00 89.56 96 VAL A CA 1
ATOM 774 C C . VAL A 1 96 ? 9.545 0.458 -2.096 1.00 89.56 96 VAL A C 1
ATOM 776 O O . VAL A 1 96 ? 9.693 1.023 -1.014 1.00 89.56 96 VAL A O 1
ATOM 779 N N . GLU A 1 97 ? 10.571 0.262 -2.926 1.00 88.25 97 GLU A N 1
ATOM 780 C CA . GLU A 1 97 ? 11.911 0.807 -2.694 1.00 88.25 97 GLU A CA 1
ATOM 781 C C . GLU A 1 97 ? 11.972 2.303 -3.033 1.00 88.25 97 GLU A C 1
ATOM 783 O O . GLU A 1 97 ? 12.711 3.057 -2.394 1.00 88.25 97 GLU A O 1
ATOM 788 N N . SER A 1 98 ? 11.140 2.744 -3.980 1.00 87.88 98 SER A N 1
ATOM 789 C CA . SER A 1 98 ? 11.000 4.144 -4.373 1.00 87.88 98 SER A CA 1
ATOM 790 C C . SER A 1 98 ? 10.180 4.943 -3.357 1.00 87.88 98 SER A C 1
ATOM 792 O O . SER A 1 98 ? 9.425 4.384 -2.562 1.00 87.88 98 SER A O 1
ATOM 794 N N . ASP A 1 99 ? 10.321 6.266 -3.407 1.00 86.69 99 ASP A N 1
ATOM 795 C CA . ASP A 1 99 ? 9.465 7.216 -2.687 1.00 86.69 99 ASP A CA 1
ATOM 796 C C . ASP A 1 99 ? 8.293 7.716 -3.549 1.00 86.69 99 ASP A C 1
ATOM 798 O O . ASP A 1 99 ? 7.376 8.344 -3.039 1.00 86.69 99 ASP A O 1
ATOM 802 N N . HIS A 1 100 ? 8.283 7.397 -4.847 1.00 88.19 100 HIS A N 1
ATOM 803 C CA . HIS A 1 100 ? 7.328 7.912 -5.834 1.00 88.19 100 HIS A CA 1
ATOM 804 C C . HIS A 1 100 ? 6.039 7.080 -5.918 1.00 88.19 100 HIS A C 1
ATOM 806 O O . HIS A 1 100 ? 5.648 6.605 -6.987 1.00 88.19 100 HIS A O 1
ATOM 812 N N . TRP A 1 101 ? 5.390 6.843 -4.784 1.00 92.38 101 TRP A N 1
ATOM 813 C CA . TRP A 1 101 ? 4.100 6.159 -4.726 1.00 92.38 101 TRP A CA 1
ATOM 814 C C . TRP A 1 101 ? 3.344 6.538 -3.460 1.00 92.38 101 TRP A C 1
ATOM 816 O O . TRP A 1 101 ? 3.939 6.909 -2.451 1.00 92.38 101 TRP A O 1
ATOM 826 N N . LYS A 1 102 ? 2.024 6.400 -3.513 1.00 93.81 102 LYS A N 1
ATOM 827 C CA . LYS A 1 102 ? 1.122 6.769 -2.423 1.00 93.81 102 LYS A CA 1
ATOM 828 C C . LYS A 1 102 ? -0.047 5.802 -2.319 1.00 93.81 102 LYS A C 1
ATOM 830 O O . LYS A 1 102 ? -0.371 5.097 -3.281 1.00 93.81 102 LYS A O 1
ATOM 835 N N . LEU A 1 103 ? -0.658 5.767 -1.144 1.00 93.12 103 LEU A N 1
ATOM 836 C CA . LEU A 1 103 ? -1.919 5.077 -0.916 1.00 93.12 103 LEU A CA 1
ATOM 837 C C . LEU A 1 103 ? -3.080 6.041 -1.156 1.00 93.12 103 LEU A C 1
ATOM 839 O O . LEU A 1 103 ? -2.985 7.237 -0.890 1.00 93.12 103 LEU A O 1
ATOM 843 N N . ILE A 1 104 ? -4.175 5.516 -1.683 1.00 91.81 104 ILE A N 1
ATOM 844 C CA . ILE A 1 104 ? -5.409 6.247 -1.945 1.00 91.81 104 ILE A CA 1
ATOM 845 C C . ILE A 1 104 ? -6.527 5.484 -1.253 1.00 91.81 104 ILE A C 1
ATOM 847 O O . ILE A 1 104 ? -6.703 4.294 -1.500 1.00 91.81 104 ILE A O 1
ATOM 851 N N . ASN A 1 105 ? -7.241 6.157 -0.361 1.00 89.44 105 ASN A N 1
ATOM 852 C CA . ASN A 1 105 ? -8.434 5.611 0.281 1.00 89.44 105 ASN A CA 1
ATOM 853 C C . ASN A 1 105 ? -9.664 5.776 -0.633 1.00 89.44 105 ASN A C 1
ATOM 855 O O . ASN A 1 105 ? -9.642 6.602 -1.544 1.00 89.44 105 ASN A O 1
ATOM 859 N N . ASP A 1 106 ? -10.759 5.079 -0.337 1.00 78.12 106 ASP A N 1
ATOM 860 C CA . ASP A 1 106 ? -12.025 5.128 -1.088 1.00 78.12 106 ASP A CA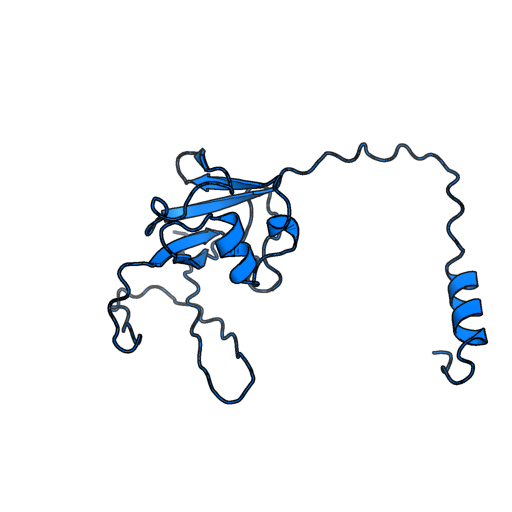 1
ATOM 861 C C . ASP A 1 106 ? -12.617 6.546 -1.209 1.00 78.12 106 ASP A C 1
ATOM 863 O O . ASP A 1 106 ? -13.325 6.855 -2.163 1.00 78.12 106 ASP A O 1
ATOM 867 N N . LEU A 1 107 ? -12.288 7.441 -0.272 1.00 79.62 107 LEU A N 1
ATOM 868 C CA . LEU A 1 107 ? -12.668 8.861 -0.298 1.00 79.62 107 LEU A CA 1
ATOM 869 C C . LEU A 1 107 ? -11.688 9.740 -1.104 1.00 79.62 107 LEU A C 1
ATOM 871 O O . LEU A 1 107 ? -11.569 10.934 -0.828 1.00 79.62 107 LEU A O 1
ATOM 875 N N . ASP A 1 108 ? -10.907 9.147 -2.014 1.00 81.44 108 ASP A N 1
ATOM 876 C CA . ASP A 1 108 ? -9.807 9.780 -2.764 1.00 81.44 108 ASP A CA 1
ATOM 877 C C . ASP A 1 108 ? -8.780 10.508 -1.871 1.00 81.44 108 ASP A C 1
ATOM 879 O O . ASP A 1 108 ? -8.017 11.372 -2.313 1.00 81.44 108 ASP A O 1
ATOM 883 N N . THR A 1 109 ? -8.722 10.141 -0.589 1.00 89.25 109 THR A N 1
ATOM 884 C CA . THR A 1 109 ? -7.750 10.701 0.350 1.00 89.25 109 THR A CA 1
ATOM 885 C C . THR A 1 109 ? -6.380 10.120 0.042 1.00 89.25 109 THR A C 1
ATOM 887 O O . THR A 1 109 ? -6.194 8.902 0.073 1.00 89.25 109 THR A O 1
ATOM 890 N N . ILE A 1 110 ? -5.428 11.000 -0.255 1.00 91.25 110 ILE A N 1
ATOM 891 C CA . ILE A 1 110 ? -4.048 10.636 -0.558 1.00 91.25 110 ILE A CA 1
ATOM 892 C C . ILE A 1 110 ? -3.267 10.501 0.750 1.00 91.25 110 ILE A C 1
ATOM 894 O O . ILE A 1 110 ? -3.215 11.430 1.552 1.00 91.25 110 ILE A O 1
ATOM 898 N N . ILE A 1 111 ? -2.637 9.347 0.928 1.00 92.00 111 ILE A N 1
ATOM 899 C CA . ILE A 1 111 ? -1.791 9.003 2.066 1.00 92.00 111 ILE A CA 1
ATOM 900 C C . ILE A 1 111 ? -0.379 8.772 1.540 1.00 92.00 111 ILE A C 1
ATOM 902 O O . ILE A 1 111 ? -0.125 7.859 0.748 1.00 92.00 111 ILE A O 1
ATOM 906 N N . GLU A 1 112 ? 0.547 9.615 1.986 1.00 93.00 112 GLU A N 1
ATOM 907 C CA . GLU A 1 112 ? 1.958 9.502 1.625 1.00 93.00 112 GLU A CA 1
ATOM 908 C C . GLU A 1 112 ? 2.571 8.236 2.233 1.00 93.00 112 GLU A C 1
ATOM 910 O O . GLU A 1 112 ? 2.291 7.871 3.375 1.00 93.00 112 GLU A O 1
ATOM 915 N N . ASN A 1 113 ? 3.458 7.571 1.493 1.00 90.88 113 ASN A N 1
ATOM 916 C CA . ASN A 1 113 ? 4.102 6.326 1.934 1.00 90.88 113 ASN A CA 1
ATOM 917 C C . ASN A 1 113 ? 5.021 6.483 3.169 1.00 90.88 113 ASN A C 1
ATOM 919 O O . ASN A 1 113 ? 5.415 5.485 3.783 1.00 90.88 113 ASN A O 1
ATOM 923 N N . THR A 1 114 ? 5.368 7.720 3.528 1.00 91.44 114 THR A N 1
ATOM 924 C CA . THR A 1 114 ? 6.164 8.087 4.704 1.00 91.44 114 THR A CA 1
ATOM 925 C C . THR A 1 114 ? 5.335 8.186 5.980 1.00 91.44 114 THR A C 1
ATOM 927 O O . THR A 1 114 ? 5.917 8.219 7.064 1.00 91.44 114 THR A O 1
ATOM 930 N N . GLN A 1 115 ? 4.001 8.204 5.878 1.00 92.88 115 GLN A N 1
ATOM 931 C CA . GLN A 1 115 ? 3.121 8.230 7.042 1.00 92.88 115 GLN A CA 1
ATOM 932 C C . GLN A 1 115 ? 3.224 6.934 7.852 1.00 92.88 115 GLN A C 1
ATOM 934 O O . GLN A 1 115 ? 3.681 5.896 7.361 1.00 92.88 115 GLN A O 1
ATOM 939 N N . LEU A 1 116 ? 2.824 7.021 9.119 1.00 93.38 116 LEU A N 1
ATOM 940 C CA . LEU A 1 116 ? 2.772 5.889 10.036 1.00 93.38 116 LEU A CA 1
ATOM 941 C C . LEU A 1 116 ? 1.563 5.007 9.731 1.00 93.38 116 LEU A C 1
ATOM 943 O O . LEU A 1 116 ? 0.544 5.475 9.226 1.00 93.38 116 LEU A O 1
ATOM 947 N N . VAL A 1 117 ? 1.672 3.722 10.057 1.00 91.56 117 VAL A N 1
ATOM 948 C CA . VAL A 1 117 ? 0.572 2.767 9.861 1.00 91.56 117 VAL A CA 1
ATOM 949 C C . VAL A 1 117 ? -0.552 2.907 10.892 1.00 91.56 117 VAL A C 1
ATOM 951 O O . VAL A 1 117 ? -1.603 2.308 10.707 1.00 91.56 117 VAL A O 1
ATOM 954 N N . ASP A 1 118 ? -0.354 3.693 11.951 1.00 90.31 118 ASP A N 1
ATOM 955 C CA . ASP A 1 118 ? -1.237 3.807 13.124 1.00 90.31 118 ASP A CA 1
ATOM 956 C C . ASP A 1 118 ? -2.687 4.136 12.760 1.00 90.31 118 ASP A C 1
ATOM 958 O O . ASP A 1 118 ? -3.619 3.616 13.363 1.00 90.31 118 ASP A O 1
ATOM 962 N N . GLU A 1 119 ? -2.880 4.969 11.738 1.00 87.75 119 GLU A N 1
ATOM 963 C CA . GLU A 1 119 ? -4.201 5.425 11.305 1.00 87.75 119 GLU A CA 1
ATOM 964 C C . GLU A 1 119 ? -4.808 4.564 10.188 1.00 87.75 119 GLU A C 1
ATOM 966 O O . GLU A 1 119 ? -5.871 4.902 9.661 1.00 87.75 119 GLU A O 1
ATOM 971 N N . LEU A 1 120 ? -4.155 3.470 9.788 1.00 89.94 120 LEU A N 1
ATOM 972 C CA . LEU A 1 120 ? -4.603 2.625 8.677 1.00 89.94 120 LEU A CA 1
ATOM 973 C C . LEU A 1 120 ? -5.505 1.462 9.106 1.00 89.94 120 LEU A C 1
ATOM 975 O O . LEU A 1 120 ? -5.949 0.708 8.244 1.00 89.94 120 LEU A O 1
ATOM 979 N N . GLU A 1 121 ? -5.778 1.320 10.402 1.00 90.56 121 GLU A N 1
ATOM 980 C CA . GLU A 1 121 ? -6.483 0.167 10.969 1.00 90.56 121 GLU A CA 1
ATOM 981 C C . GLU A 1 121 ? -7.827 -0.110 10.293 1.00 90.56 121 GLU A C 1
ATOM 983 O O . GLU A 1 121 ? -8.663 0.782 10.151 1.00 90.56 121 GLU A O 1
ATOM 988 N N . ASP A 1 122 ? -7.982 -1.354 9.832 1.00 87.62 122 ASP A N 1
ATOM 989 C CA . ASP A 1 122 ? -9.142 -1.912 9.132 1.00 87.62 122 ASP A CA 1
ATOM 990 C C . ASP A 1 122 ? -9.614 -1.126 7.897 1.00 87.62 122 ASP A C 1
ATOM 992 O O . ASP A 1 122 ? -10.718 -1.331 7.390 1.00 87.62 122 ASP A O 1
ATOM 996 N N . LYS A 1 123 ? -8.756 -0.263 7.347 1.00 91.38 123 LYS A N 1
ATOM 997 C CA . LYS A 1 123 ? -9.033 0.495 6.123 1.00 91.38 123 LYS A CA 1
ATOM 998 C C . LYS A 1 123 ? -8.511 -0.224 4.885 1.00 91.38 123 LYS A C 1
ATOM 1000 O O . LYS A 1 123 ? -7.593 -1.044 4.946 1.00 91.38 123 LYS A O 1
ATOM 1005 N N . LEU A 1 124 ? -9.099 0.120 3.745 1.00 90.62 124 LEU A N 1
ATOM 1006 C CA . LEU A 1 124 ? -8.741 -0.395 2.432 1.00 90.62 124 LEU A CA 1
ATOM 1007 C C . LEU A 1 124 ? -8.132 0.716 1.581 1.00 90.62 124 LEU A C 1
ATOM 1009 O O . LEU A 1 124 ? -8.633 1.835 1.545 1.00 90.62 124 LEU A O 1
ATOM 1013 N N . PHE A 1 125 ? -7.048 0.389 0.884 1.00 93.00 125 PHE A N 1
ATOM 1014 C CA . PHE A 1 125 ? -6.318 1.347 0.070 1.00 93.00 125 PHE A CA 1
ATOM 1015 C C . PHE A 1 125 ? -6.014 0.810 -1.318 1.00 93.00 125 PHE A C 1
ATOM 1017 O O . PHE A 1 125 ? -5.813 -0.385 -1.540 1.00 93.00 125 PHE A O 1
ATOM 1024 N N . GLN A 1 126 ? -5.878 1.731 -2.256 1.00 92.69 126 GLN A N 1
ATOM 1025 C CA . GLN A 1 126 ? -5.320 1.487 -3.568 1.00 92.69 126 GLN A CA 1
ATOM 1026 C C . GLN A 1 126 ? -3.934 2.124 -3.672 1.00 92.69 126 GLN A C 1
ATOM 1028 O O . GLN A 1 126 ? -3.699 3.218 -3.170 1.00 92.69 126 GLN A O 1
ATOM 1033 N N . VAL A 1 127 ? -3.001 1.450 -4.342 1.00 92.19 127 VAL A N 1
ATOM 1034 C CA . VAL A 1 127 ? -1.665 2.005 -4.602 1.00 92.19 127 VAL A CA 1
ATOM 1035 C C . VAL A 1 127 ? -1.689 2.791 -5.912 1.00 92.19 127 VAL A C 1
ATOM 1037 O O . VAL A 1 127 ? -2.129 2.277 -6.945 1.00 92.19 127 VAL A O 1
ATOM 1040 N N . GLU A 1 128 ? -1.168 4.015 -5.892 1.00 91.25 128 GLU A N 1
ATOM 1041 C CA . GLU A 1 128 ? -0.802 4.758 -7.097 1.00 91.25 128 GLU A CA 1
ATOM 1042 C C . GLU A 1 128 ? 0.716 4.935 -7.143 1.00 91.25 128 GLU A C 1
ATOM 1044 O O . GLU A 1 128 ? 1.305 5.560 -6.260 1.00 91.25 128 GLU A O 1
ATOM 1049 N N . VAL A 1 129 ? 1.348 4.392 -8.186 1.00 88.75 129 VAL A N 1
ATOM 1050 C CA . VAL A 1 129 ? 2.771 4.603 -8.457 1.00 88.75 129 VAL A CA 1
ATOM 1051 C C . VAL A 1 129 ? 2.911 5.759 -9.440 1.00 88.75 129 VAL A C 1
ATOM 1053 O O . VAL A 1 129 ? 2.299 5.784 -10.513 1.00 88.75 129 VAL A O 1
ATOM 1056 N N . GLU A 1 130 ? 3.732 6.742 -9.093 1.00 84.00 130 GLU A N 1
ATOM 1057 C CA . GLU A 1 130 ? 4.037 7.838 -9.995 1.00 84.00 130 GLU A CA 1
ATOM 1058 C C . GLU A 1 130 ? 5.002 7.338 -11.072 1.00 84.00 130 GLU A C 1
ATOM 1060 O O . GLU A 1 130 ? 6.213 7.213 -10.891 1.00 84.00 130 GLU A O 1
ATOM 1065 N N . ARG A 1 131 ? 4.457 7.052 -12.253 1.00 70.88 131 ARG A N 1
ATOM 1066 C CA . ARG A 1 131 ? 5.293 6.886 -13.436 1.00 70.88 131 ARG A CA 1
ATOM 1067 C C . ARG A 1 131 ? 5.805 8.252 -13.856 1.00 70.88 131 ARG A C 1
ATOM 1069 O O . ARG A 1 131 ? 5.037 9.064 -14.379 1.00 70.88 131 ARG A O 1
ATOM 1076 N N . LYS A 1 132 ? 7.119 8.459 -13.749 1.00 61.53 132 LYS A N 1
ATOM 1077 C CA . LYS A 1 132 ? 7.792 9.402 -14.643 1.00 61.53 132 LYS A CA 1
ATOM 1078 C C . LYS A 1 132 ? 7.401 8.983 -16.054 1.00 61.53 132 LYS A C 1
ATOM 1080 O O . LYS A 1 132 ? 7.690 7.861 -16.470 1.00 61.53 132 LYS A O 1
ATOM 1085 N N . LYS A 1 133 ? 6.683 9.847 -16.776 1.00 51.41 133 LYS A N 1
ATOM 1086 C CA . LYS A 1 133 ? 6.560 9.696 -18.222 1.00 51.41 133 LYS A CA 1
ATOM 1087 C C . LYS A 1 133 ? 7.993 9.736 -18.728 1.00 51.41 133 LYS A C 1
ATOM 1089 O O . LYS A 1 133 ? 8.573 10.814 -18.807 1.00 51.41 133 LYS A O 1
ATOM 1094 N N . CYS A 1 134 ? 8.583 8.581 -19.029 1.00 48.28 134 CYS A N 1
ATOM 1095 C CA . CYS A 1 134 ? 9.674 8.579 -19.981 1.00 48.28 134 CYS A CA 1
ATOM 1096 C C . CYS A 1 134 ? 9.098 9.317 -21.193 1.00 48.28 134 CYS A C 1
ATOM 1098 O O . CYS A 1 134 ? 8.012 8.927 -21.653 1.00 48.28 134 CYS A O 1
ATOM 1100 N N . PRO A 1 135 ? 9.722 10.411 -21.666 1.00 45.34 135 PRO A N 1
ATOM 1101 C CA . PRO A 1 135 ? 9.418 10.890 -22.999 1.00 45.34 135 PRO A CA 1
ATOM 1102 C C . PRO A 1 135 ? 9.440 9.641 -23.870 1.00 45.34 135 PRO A C 1
ATOM 1104 O O . PRO A 1 135 ? 10.385 8.852 -23.765 1.00 45.34 135 PRO A O 1
ATOM 1107 N N . LYS A 1 136 ? 8.363 9.386 -24.625 1.00 47.84 136 LYS A N 1
ATOM 1108 C CA . LYS A 1 136 ? 8.449 8.395 -25.697 1.00 47.84 136 LYS A CA 1
ATOM 1109 C C . LYS A 1 136 ? 9.747 8.739 -26.403 1.00 47.84 136 LYS A C 1
ATOM 1111 O O . LYS A 1 136 ? 9.898 9.897 -26.791 1.00 47.84 136 LYS A O 1
ATOM 1116 N N . ALA A 1 137 ? 10.694 7.805 -26.430 1.00 41.78 137 ALA A N 1
ATOM 1117 C CA . ALA A 1 137 ? 11.867 7.984 -27.251 1.00 41.78 137 ALA A CA 1
ATOM 1118 C C . ALA A 1 137 ? 11.303 8.276 -28.639 1.00 41.78 137 ALA A C 1
ATOM 1120 O O . ALA A 1 137 ? 10.651 7.425 -29.242 1.00 41.78 137 ALA A O 1
ATOM 1121 N N . THR A 1 138 ? 11.412 9.532 -29.065 1.00 43.56 138 THR A N 1
ATOM 1122 C CA . THR A 1 138 ? 11.407 9.857 -30.477 1.00 43.56 138 THR A CA 1
ATOM 1123 C C . THR A 1 138 ? 12.418 8.897 -31.072 1.00 43.56 138 THR A C 1
ATOM 1125 O O . THR A 1 138 ? 13.509 8.783 -30.511 1.00 43.56 138 THR A O 1
ATOM 1128 N N . ASP A 1 139 ? 12.036 8.155 -32.107 1.00 48.12 139 ASP A N 1
ATOM 1129 C CA . ASP A 1 139 ? 12.951 7.303 -32.854 1.00 48.12 139 ASP A CA 1
ATOM 1130 C C . ASP A 1 139 ? 14.164 8.140 -33.280 1.00 48.12 139 ASP A C 1
ATOM 1132 O O . ASP A 1 139 ? 14.152 8.828 -34.297 1.00 48.12 139 ASP A O 1
ATOM 1136 N N . SER A 1 140 ? 15.208 8.129 -32.462 1.00 45.53 140 SER A N 1
ATOM 1137 C CA . SER A 1 140 ? 16.554 8.467 -32.860 1.00 45.53 140 SER A CA 1
ATOM 1138 C C . SER A 1 140 ? 17.266 7.133 -32.931 1.00 45.53 140 SER A C 1
ATOM 1140 O O . SER A 1 140 ? 17.722 6.581 -31.927 1.00 45.53 140 SER A O 1
ATOM 1142 N N . THR A 1 141 ? 17.271 6.592 -34.146 1.00 51.75 141 THR A N 1
ATOM 1143 C CA . THR A 1 141 ? 18.390 5.8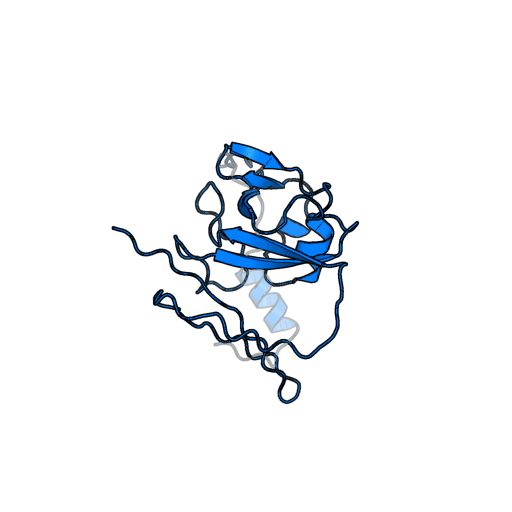20 -34.676 1.00 51.75 141 THR A CA 1
ATOM 1144 C C . THR A 1 141 ? 19.698 6.238 -34.008 1.00 51.75 141 THR A C 1
ATOM 1146 O O . THR A 1 141 ? 19.961 7.434 -33.882 1.00 51.75 141 THR A O 1
ATOM 1149 N N . ASP A 1 142 ? 20.498 5.231 -33.665 1.00 48.12 142 ASP A N 1
ATOM 1150 C CA . ASP A 1 142 ? 21.894 5.324 -33.223 1.00 48.12 142 ASP A CA 1
ATOM 1151 C C . ASP A 1 142 ? 22.147 5.315 -31.704 1.00 48.12 142 ASP A C 1
ATOM 1153 O O . ASP A 1 142 ? 22.753 6.198 -31.105 1.00 48.12 142 ASP A O 1
ATOM 1157 N N . LEU A 1 143 ? 21.708 4.229 -31.067 1.00 48.19 143 LEU A N 1
ATOM 1158 C CA . LEU A 1 143 ? 22.502 3.600 -30.015 1.00 48.19 143 LEU A CA 1
ATOM 1159 C C . LEU A 1 143 ? 22.934 2.253 -30.584 1.00 48.19 143 LEU A C 1
ATOM 1161 O O . LEU A 1 143 ? 22.078 1.386 -30.786 1.00 48.19 143 LEU A O 1
ATOM 1165 N N . GLU A 1 144 ? 24.227 2.098 -30.875 1.00 55.59 144 GLU A N 1
ATOM 1166 C CA . GLU A 1 144 ? 24.862 0.808 -31.151 1.00 55.59 144 GLU A CA 1
ATOM 1167 C C . GLU A 1 144 ? 24.467 -0.173 -30.040 1.00 55.59 144 GLU A C 1
ATOM 1169 O O . GLU A 1 144 ? 25.024 -0.199 -28.942 1.00 55.59 144 GLU A O 1
ATOM 1174 N N . LYS A 1 145 ? 23.423 -0.965 -30.299 1.00 54.50 145 LYS A N 1
ATOM 1175 C CA . LYS A 1 145 ? 23.150 -2.169 -29.529 1.00 54.50 145 LYS A CA 1
ATOM 1176 C C . LYS A 1 145 ? 24.328 -3.095 -29.806 1.00 54.50 145 LYS A C 1
ATOM 1178 O O . LYS A 1 145 ? 24.524 -3.402 -30.982 1.00 54.50 145 LYS A O 1
ATOM 1183 N N . PRO A 1 146 ? 25.031 -3.610 -28.781 1.00 53.31 146 PRO A N 1
ATOM 1184 C CA . PRO A 1 146 ? 25.841 -4.799 -28.975 1.00 53.31 146 PRO A CA 1
ATOM 1185 C C . PRO A 1 146 ? 24.918 -5.824 -29.610 1.00 53.31 146 PRO A C 1
ATOM 1187 O O . PRO A 1 146 ? 23.828 -6.113 -29.087 1.00 53.31 146 PRO A O 1
ATOM 1190 N N . SER A 1 147 ? 25.291 -6.268 -30.802 1.00 70.62 147 SER A N 1
ATOM 1191 C CA . SER A 1 147 ? 24.488 -7.211 -31.548 1.00 70.62 147 SER A CA 1
ATOM 1192 C C . SER A 1 147 ? 24.304 -8.417 -30.637 1.00 70.62 147 SER A C 1
ATOM 1194 O O . SER A 1 147 ? 25.266 -8.937 -30.080 1.00 70.62 147 SER A O 1
ATOM 1196 N N . TYR A 1 148 ? 23.068 -8.868 -30.425 1.00 71.06 148 TYR A N 1
ATOM 1197 C CA . TYR A 1 148 ? 22.794 -10.068 -29.624 1.00 71.06 148 TYR A CA 1
ATOM 1198 C C . TYR A 1 148 ? 23.683 -11.261 -30.043 1.00 71.06 148 TYR A C 1
ATOM 1200 O O . TYR A 1 148 ? 23.997 -12.127 -29.227 1.00 71.06 148 TYR A O 1
ATOM 1208 N N . TYR A 1 149 ? 24.134 -11.263 -31.302 1.00 68.50 149 TYR A N 1
ATOM 1209 C CA . TYR A 1 149 ? 25.105 -12.201 -31.848 1.00 68.50 149 TYR A CA 1
ATOM 1210 C C . TYR A 1 149 ? 26.519 -12.054 -31.262 1.00 68.50 149 TYR A C 1
ATOM 1212 O O . TYR A 1 149 ? 27.121 -13.073 -30.950 1.00 68.50 149 TYR A O 1
ATOM 1220 N N . GLU A 1 150 ? 27.016 -10.838 -31.025 1.00 75.69 150 GLU A N 1
ATOM 1221 C CA . GLU A 1 150 ? 28.332 -10.585 -30.408 1.00 75.69 150 GLU A CA 1
ATOM 1222 C C . GLU A 1 150 ? 28.369 -11.058 -28.953 1.00 75.69 150 GLU A C 1
ATOM 1224 O O . GLU A 1 150 ? 29.315 -11.718 -28.528 1.00 75.69 150 GLU A O 1
ATOM 1229 N N . LEU A 1 151 ? 27.302 -10.790 -28.190 1.00 75.94 151 LEU A N 1
ATOM 1230 C CA . LEU A 1 151 ? 27.180 -11.295 -26.819 1.00 75.94 151 LEU A CA 1
ATOM 1231 C C . LEU A 1 151 ? 27.098 -12.822 -26.792 1.00 75.94 151 LEU A C 1
ATOM 1233 O O . LEU A 1 151 ? 27.726 -13.456 -25.947 1.00 75.94 151 LEU A O 1
ATOM 1237 N N . LYS A 1 152 ? 26.356 -13.426 -27.728 1.00 75.38 152 LYS A N 1
ATOM 1238 C CA . LYS A 1 152 ? 26.319 -14.885 -27.876 1.00 75.38 152 LYS A CA 1
ATOM 1239 C C . LYS A 1 152 ? 27.699 -15.460 -28.176 1.00 75.38 152 LYS A C 1
ATOM 1241 O O . LYS A 1 152 ? 28.064 -16.470 -27.585 1.00 75.38 152 LYS A O 1
ATOM 1246 N N . GLU A 1 153 ? 28.448 -14.838 -29.075 1.00 78.81 153 GLU A N 1
ATOM 1247 C CA . GLU A 1 153 ? 29.768 -15.313 -29.480 1.00 78.81 153 GLU A CA 1
ATOM 1248 C C . GLU A 1 153 ? 30.786 -15.196 -28.341 1.00 78.81 153 GLU A C 1
ATOM 1250 O O . GLU A 1 153 ? 31.490 -16.160 -28.049 1.00 78.81 153 GLU A O 1
ATOM 1255 N N . TYR A 1 154 ? 30.788 -14.073 -27.616 1.00 78.94 154 TYR A N 1
ATOM 1256 C CA . TYR A 1 154 ? 31.615 -13.898 -26.422 1.00 78.94 154 TYR A CA 1
ATOM 1257 C C . TYR A 1 154 ? 31.318 -14.956 -25.348 1.00 78.94 154 TYR A C 1
ATOM 1259 O O . TYR A 1 154 ? 32.240 -15.580 -24.829 1.00 78.94 154 TYR A O 1
ATOM 1267 N N . ILE A 1 155 ? 30.038 -15.216 -25.056 1.00 80.56 155 ILE A N 1
ATOM 1268 C CA . ILE A 1 155 ? 29.633 -16.217 -24.054 1.00 80.56 155 ILE A CA 1
ATOM 1269 C C . ILE A 1 155 ? 30.061 -17.631 -24.472 1.00 80.56 155 ILE A C 1
ATOM 1271 O O . ILE A 1 155 ? 30.524 -18.404 -23.635 1.00 80.56 155 ILE A O 1
ATOM 1275 N N . VAL A 1 156 ? 29.929 -17.974 -25.758 1.00 81.31 156 VAL A N 1
ATOM 1276 C CA . VAL A 1 156 ? 30.365 -19.277 -26.291 1.00 81.31 156 VAL A CA 1
ATOM 1277 C C . VAL A 1 156 ? 31.890 -19.418 -26.246 1.00 81.31 156 VAL A C 1
ATOM 1279 O O . VAL A 1 156 ? 32.383 -20.511 -25.972 1.00 81.31 156 VAL A O 1
ATOM 1282 N N . ASN A 1 157 ? 32.633 -18.332 -26.476 1.00 81.06 157 ASN A N 1
ATOM 1283 C CA . ASN A 1 157 ? 34.095 -18.332 -26.424 1.00 81.06 157 ASN A CA 1
ATOM 1284 C C . ASN A 1 157 ? 34.640 -18.445 -24.992 1.00 81.06 157 ASN A C 1
ATOM 1286 O O . ASN A 1 157 ? 35.597 -19.184 -24.774 1.00 81.06 157 ASN A O 1
ATOM 1290 N N . GLU A 1 158 ? 34.031 -17.758 -24.021 1.00 85.50 158 GLU A N 1
ATOM 1291 C CA . GLU A 1 158 ? 34.404 -17.867 -22.600 1.00 85.50 158 GLU A CA 1
ATOM 1292 C C . GLU A 1 158 ? 34.042 -19.235 -22.004 1.00 85.50 158 GLU A C 1
ATOM 1294 O O . GLU A 1 158 ? 34.782 -19.790 -21.192 1.00 85.50 158 GLU A O 1
ATOM 1299 N N . TYR A 1 159 ? 32.926 -19.827 -22.438 1.00 83.12 159 TYR A N 1
ATOM 1300 C CA . TYR A 1 159 ? 32.429 -21.094 -21.902 1.00 83.12 159 TYR A CA 1
ATOM 1301 C C . TYR A 1 159 ? 32.204 -22.129 -23.014 1.00 83.12 159 TYR A C 1
ATOM 1303 O O . TYR A 1 159 ? 31.061 -22.475 -23.326 1.00 83.12 159 TYR A O 1
ATOM 1311 N N . PRO A 1 160 ? 33.282 -22.703 -23.580 1.00 74.50 160 PRO A N 1
ATOM 1312 C CA . PRO A 1 160 ? 33.199 -23.623 -24.718 1.00 74.50 160 PRO A CA 1
ATOM 1313 C C . PRO A 1 160 ? 32.491 -24.954 -24.402 1.00 74.50 160 PRO A C 1
ATOM 1315 O O . PRO A 1 160 ? 32.198 -25.734 -25.306 1.00 74.50 160 PRO A O 1
ATOM 1318 N N . THR A 1 161 ? 32.198 -25.233 -23.128 1.00 81.06 161 THR A N 1
ATOM 1319 C CA . THR A 1 161 ? 31.413 -26.397 -22.687 1.00 81.06 161 THR A CA 1
ATOM 1320 C C . THR A 1 161 ? 29.898 -26.187 -22.781 1.00 81.06 161 THR A C 1
ATOM 1322 O O . THR A 1 161 ? 29.147 -27.159 -22.663 1.00 81.06 161 THR A O 1
ATOM 1325 N N . LEU A 1 162 ? 29.425 -24.955 -23.009 1.00 76.88 162 LEU A N 1
ATOM 1326 C CA . LEU A 1 162 ? 28.011 -24.672 -23.245 1.00 76.88 162 LEU A CA 1
ATOM 1327 C C . LEU A 1 162 ? 27.606 -25.209 -24.624 1.00 76.88 162 LEU A C 1
ATOM 1329 O O . LEU A 1 162 ? 28.127 -24.797 -25.660 1.00 76.88 162 LEU A O 1
ATOM 1333 N N . LYS A 1 163 ? 26.659 -26.149 -24.649 1.00 65.88 163 LYS A N 1
ATOM 1334 C CA . LYS A 1 163 ? 26.108 -26.678 -25.902 1.00 65.88 163 LYS A CA 1
ATOM 1335 C C . LYS A 1 163 ? 25.262 -25.598 -26.577 1.00 65.88 163 LYS A C 1
ATOM 1337 O O . LYS A 1 163 ? 24.404 -25.000 -25.933 1.00 65.88 163 LYS A O 1
ATOM 1342 N N . ARG A 1 164 ? 25.492 -25.375 -27.875 1.00 61.69 164 ARG A N 1
ATOM 1343 C CA . ARG A 1 164 ? 24.556 -24.632 -28.729 1.00 61.69 164 ARG A CA 1
ATOM 1344 C C . ARG A 1 164 ? 23.260 -25.441 -28.825 1.00 61.69 164 ARG A C 1
ATOM 1346 O O . ARG A 1 164 ? 23.321 -26.609 -29.206 1.00 61.69 164 ARG A O 1
ATOM 1353 N N . GLU A 1 165 ? 22.147 -24.830 -28.437 1.00 56.81 165 GLU A N 1
ATOM 1354 C CA . GLU A 1 165 ? 20.789 -25.340 -28.671 1.00 56.81 165 GLU A CA 1
ATOM 1355 C C . GLU A 1 165 ? 20.289 -24.914 -30.055 1.00 56.81 165 GLU A C 1
ATOM 1357 O O . GLU A 1 165 ? 20.577 -23.755 -30.452 1.00 56.81 165 GLU A O 1
#

InterPro domains:
  IPR060141 FAM111A/B, N-terminal domain [PF26749] (13-128)

Organism: Neotoma lepida (NCBI:txid56216)

Nearest PDB structures (foldseek):
  3ny5-assembly1_B  TM=5.872E-01  e=6.261E-02  Homo sapiens
  8dgs-assembly1_A  TM=6.402E-01  e=1.231E-01  Homo sapiens
  1wfy-assembly1_A  TM=5.431E-01  e=1.894E-01  Mus musculus
  6jpp-assembly1_A  TM=5.073E-01  e=5.387E-01  Homo sapiens

pLDDT: mean 71.01, std 21.0, range [28.31, 93.81]

Sequence (165 aa):
VPKEKQSDCNIDQKDSHMVITFSKTESEQGEDKQVFGSQAYTDFVKFYIHAVGKRNERILKCRDLHQEGNKLCVYGFKGVTIKATLRKDGRFQSFVESDHWKLINDLDTIIENTQLVDELEDKLFQVEVERKKCPKATDSTDLEKPSYYELKEYIVNEYPTLKRE

Solvent-accessible surface area (backbone atoms only — not comparable to full-atom values): 10272 Å² total; per-residue (Å²): 131,90,80,75,37,54,44,59,77,56,84,57,91,58,83,102,47,86,54,83,52,87,45,83,51,76,88,64,101,62,83,79,81,78,85,67,84,89,70,94,66,91,51,58,30,48,27,33,34,40,28,40,18,79,81,75,38,80,47,45,66,54,69,88,53,55,36,87,68,32,37,40,79,45,73,31,45,56,87,35,31,41,35,61,34,51,52,69,66,59,55,49,38,76,68,52,79,52,82,58,40,31,37,30,34,92,82,72,46,78,41,61,36,79,42,57,30,66,84,40,55,81,38,60,30,30,43,42,71,64,72,76,76,69,73,76,77,69,91,64,85,84,71,88,66,80,49,72,63,56,58,49,50,53,52,43,68,78,38,72,84,63,76,88,129

Secondary structure (DSSP, 8-state):
-PPP-B--EEEEEETTEEEEEE---------------S---TTEEEEEEESB-TTS-B-BS-STT-STT-EEEEEEETT-BHHHHHHHH--B-GGGGSS-EEEEETT--EEETTSBGGGGTT-EEEEEE----PPP--------PPPHHHHHHHHHHH-TTSPP-

Radius of gyration: 21.81 Å; Cα contacts (8 Å, |Δi|>4): 232; chains: 1; bounding box: 59×38×58 Å

Foldseek 3Di:
DDFQWEWDFDADDDDPDGDTDTDTDRDDPDPDPPPDPDDPPVFKAKAKEQCAAPVRDHFFPDPVQSDGNYIDIFMDGFPDFQLVRVVVVVRTDCLSVDQQKWWAFPVRDTGGRRDTCNPRHHGYTHMDGDDPPPPPPPPDPDDPDPPPVNVVVVVCVVCVVDDDD

Mean predicted aligned error: 16.38 Å